Protein AF-A0AA42BKD8-F1 (afdb_monomer_lite)

Secondary structure (DSSP, 8-state):
--------------PPPHHHHHHHHHHHHHTT-SSGGGS-HHHHHHHHHHHHTT----------

Foldseek 3Di:
DDDPCPPDDPPPVVDDDPLLVVQLCQQCVVVVHNDPVPDDPVSSVVSNVCSVVVHHDDPVPPDD

pLDDT: mean 77.98, std 20.46, range [39.69, 95.62]

Radius of gyration: 17.35 Å; chains: 1; bounding box: 56×30×36 Å

Structure (mmCIF, N/CA/C/O backbone):
data_AF-A0AA42BKD8-F1
#
_entry.id   AF-A0AA42BKD8-F1
#
loop_
_atom_site.group_PDB
_atom_site.id
_atom_site.type_symbol
_atom_site.label_atom_id
_atom_site.label_alt_id
_atom_site.label_comp_id
_atom_site.label_asym_id
_atom_site.label_entity_id
_atom_site.label_seq_id
_atom_site.pdbx_PDB_ins_code
_atom_site.Cartn_x
_atom_site.Cartn_y
_atom_site.Cartn_z
_atom_site.occupancy
_atom_site.B_iso_or_equiv
_atom_site.auth_seq_id
_atom_site.auth_comp_id
_atom_site.auth_asym_id
_atom_site.auth_atom_id
_atom_site.pdbx_PDB_model_num
ATOM 1 N N . MET A 1 1 ? 38.183 -21.652 19.681 1.00 39.69 1 MET A N 1
ATOM 2 C CA . MET A 1 1 ? 37.027 -20.818 20.059 1.00 39.69 1 MET A CA 1
ATOM 3 C C . MET A 1 1 ? 37.050 -19.669 19.078 1.00 39.69 1 MET A C 1
ATOM 5 O O . MET A 1 1 ? 37.839 -18.754 19.247 1.00 39.69 1 MET A O 1
ATOM 9 N N . GLU A 1 2 ? 36.353 -19.835 17.961 1.00 45.56 2 GLU A N 1
ATOM 10 C CA . GLU A 1 2 ? 36.210 -18.793 16.947 1.00 45.56 2 GLU A CA 1
ATOM 11 C C . GLU A 1 2 ? 34.794 -18.265 17.116 1.00 45.56 2 GLU A C 1
ATOM 13 O O . GLU A 1 2 ? 33.820 -18.946 16.793 1.00 45.56 2 GLU A O 1
ATOM 18 N N . ASP A 1 3 ? 34.692 -17.104 17.756 1.00 46.34 3 ASP A N 1
ATOM 19 C CA . ASP A 1 3 ? 33.429 -16.413 17.941 1.00 46.34 3 ASP A CA 1
ATOM 20 C C . ASP A 1 3 ? 32.907 -15.988 16.570 1.00 46.34 3 ASP A C 1
ATOM 22 O O . ASP A 1 3 ? 33.479 -15.138 15.883 1.00 46.34 3 ASP A O 1
ATOM 26 N N . ILE A 1 4 ? 31.809 -16.619 16.164 1.00 55.06 4 ILE A N 1
ATOM 27 C CA . ILE A 1 4 ? 31.009 -16.226 15.013 1.00 55.06 4 ILE A CA 1
ATOM 28 C C . ILE A 1 4 ? 30.462 -14.836 15.340 1.00 55.06 4 ILE A C 1
ATOM 30 O O . ILE A 1 4 ? 29.451 -14.694 16.030 1.00 55.06 4 ILE A O 1
ATOM 34 N N . LEU A 1 5 ? 31.144 -13.795 14.861 1.00 54.84 5 LEU A N 1
ATOM 35 C CA . LEU A 1 5 ? 30.599 -12.446 14.811 1.00 54.84 5 LEU A CA 1
ATOM 36 C C . LEU A 1 5 ? 29.488 -12.444 13.763 1.00 54.84 5 LEU A C 1
ATOM 38 O O . LEU A 1 5 ? 29.671 -12.040 12.616 1.00 54.84 5 LEU A O 1
ATOM 42 N N . LEU A 1 6 ? 28.318 -12.915 14.195 1.00 47.91 6 LEU A N 1
ATOM 43 C CA . LEU A 1 6 ? 27.021 -12.623 13.613 1.00 47.91 6 LEU A CA 1
ATOM 44 C C . LEU A 1 6 ? 26.828 -11.104 13.741 1.00 47.91 6 LEU A C 1
ATOM 46 O O . LEU A 1 6 ? 26.179 -10.600 14.659 1.00 47.91 6 LEU A O 1
ATOM 50 N N . ASN A 1 7 ? 27.517 -10.355 12.881 1.00 46.22 7 ASN A N 1
ATOM 51 C CA . ASN A 1 7 ? 27.459 -8.910 12.855 1.00 46.22 7 ASN A CA 1
ATOM 52 C C . ASN A 1 7 ? 26.097 -8.541 12.288 1.00 46.22 7 ASN A C 1
ATOM 54 O O . ASN A 1 7 ? 25.911 -8.523 11.077 1.00 46.22 7 ASN A O 1
ATOM 58 N N . LYS A 1 8 ? 25.157 -8.362 13.221 1.00 42.12 8 LYS A N 1
ATOM 59 C CA . LYS A 1 8 ? 23.970 -7.516 13.145 1.00 42.12 8 LYS A CA 1
ATOM 60 C C . LYS A 1 8 ? 23.455 -7.383 11.726 1.00 42.12 8 LYS A C 1
ATOM 62 O O . LYS A 1 8 ? 23.905 -6.505 10.999 1.00 42.12 8 LYS A O 1
ATOM 67 N N . SER A 1 9 ? 22.500 -8.255 11.407 1.00 41.53 9 SER A N 1
ATOM 68 C CA . SER A 1 9 ? 21.366 -7.968 10.541 1.00 41.53 9 SER A CA 1
ATOM 69 C C . SER A 1 9 ? 21.459 -6.566 9.955 1.00 41.53 9 SER A C 1
ATOM 71 O O . SER A 1 9 ? 21.114 -5.592 10.631 1.00 41.53 9 SER A O 1
ATOM 73 N N . GLU A 1 10 ? 21.949 -6.474 8.721 1.00 42.25 10 GLU A N 1
ATOM 74 C CA . GLU A 1 10 ? 21.558 -5.406 7.819 1.00 42.25 10 GLU A CA 1
ATOM 75 C C . GLU A 1 10 ? 20.030 -5.486 7.738 1.00 42.25 10 GLU A C 1
ATOM 77 O O . GLU A 1 10 ? 19.448 -6.080 6.835 1.00 42.25 10 GLU A O 1
ATOM 82 N N . TYR A 1 11 ? 19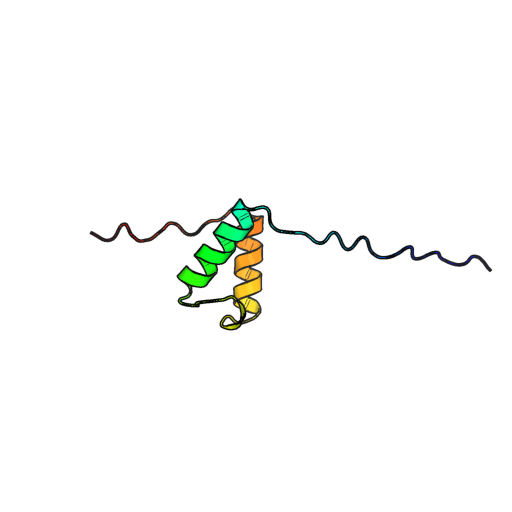.356 -4.938 8.751 1.00 44.72 11 TYR A N 1
ATOM 83 C CA . TYR A 1 11 ? 18.021 -4.408 8.621 1.00 44.72 11 TYR A CA 1
ATOM 84 C C . TYR A 1 11 ? 18.208 -3.254 7.652 1.00 44.72 11 TYR A C 1
ATOM 86 O O . TYR A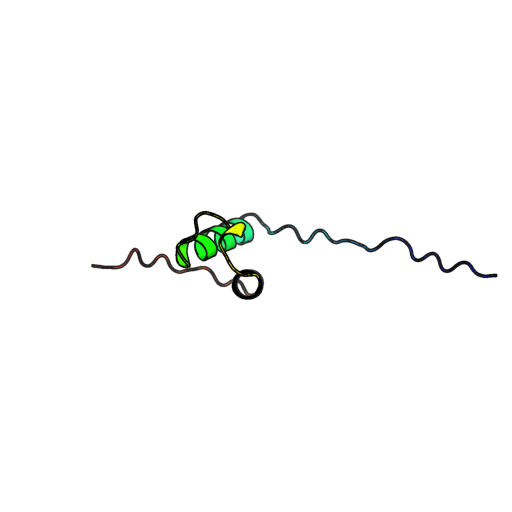 1 11 ? 18.362 -2.0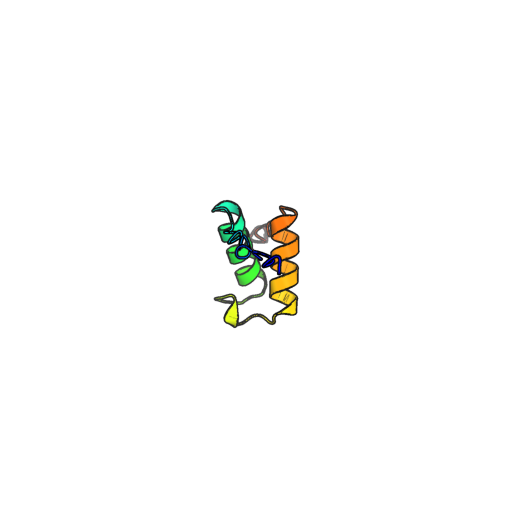97 8.039 1.00 44.72 11 TYR A O 1
ATOM 94 N N . ILE A 1 12 ? 18.274 -3.599 6.369 1.00 49.06 12 ILE A N 1
ATOM 95 C CA . ILE A 1 12 ? 17.867 -2.704 5.313 1.00 49.06 12 ILE A CA 1
ATOM 96 C C . ILE A 1 12 ? 16.420 -2.408 5.691 1.00 49.06 12 ILE A C 1
ATOM 98 O O . ILE A 1 12 ? 15.513 -3.189 5.413 1.00 49.06 12 ILE A O 1
ATOM 102 N N . GLU A 1 13 ? 16.222 -1.339 6.460 1.00 50.53 13 GLU A N 1
ATOM 103 C CA . GLU A 1 13 ? 14.938 -0.682 6.598 1.00 50.53 13 GLU A CA 1
ATOM 104 C C . GLU A 1 13 ? 14.593 -0.303 5.157 1.00 50.53 13 GLU A C 1
ATOM 106 O O . GLU A 1 13 ? 15.047 0.722 4.647 1.00 50.53 13 GLU A O 1
ATOM 111 N N . LEU A 1 14 ? 13.913 -1.211 4.449 1.00 55.50 14 LEU A N 1
ATOM 112 C CA . LEU A 1 14 ? 13.392 -1.006 3.107 1.00 55.50 14 LEU A CA 1
ATOM 113 C C . LEU A 1 14 ? 12.310 0.057 3.249 1.00 55.50 14 LEU A C 1
ATOM 115 O O . LEU A 1 14 ? 11.119 -0.226 3.341 1.00 55.50 14 LEU A O 1
ATOM 119 N N . LYS A 1 15 ? 12.755 1.306 3.375 1.00 76.88 15 LYS A N 1
ATOM 120 C CA . LYS A 1 15 ? 11.888 2.464 3.353 1.00 76.88 15 LYS A CA 1
ATOM 121 C C . LYS A 1 15 ? 11.408 2.586 1.931 1.00 76.88 15 LYS A C 1
ATOM 123 O O . LYS A 1 15 ? 12.212 2.688 1.003 1.00 76.88 15 LYS A O 1
ATOM 128 N N . TYR A 1 16 ? 10.094 2.578 1.781 1.00 83.75 16 TYR A N 1
ATOM 129 C CA . TYR A 1 16 ? 9.481 2.981 0.538 1.00 83.75 16 TYR A CA 1
ATOM 130 C C . TYR A 1 16 ? 10.060 4.322 0.090 1.00 83.75 16 TYR A C 1
ATOM 132 O O . TYR A 1 16 ? 10.228 5.257 0.878 1.00 83.75 16 TYR A O 1
ATOM 140 N N . SER A 1 17 ? 10.364 4.408 -1.200 1.00 90.62 17 SER A N 1
ATOM 141 C CA . SER A 1 17 ? 10.530 5.702 -1.851 1.00 90.62 17 SER A CA 1
ATOM 142 C C . SER A 1 17 ? 9.231 6.504 -1.743 1.00 90.62 17 SER A C 1
ATOM 144 O O . SER A 1 17 ? 8.155 5.932 -1.580 1.00 90.62 17 SER A O 1
ATOM 146 N N . THR A 1 18 ? 9.297 7.825 -1.910 1.00 90.69 18 THR A N 1
ATOM 147 C CA . THR A 1 18 ? 8.107 8.694 -1.880 1.00 90.69 18 THR A CA 1
ATOM 148 C C . THR A 1 18 ? 6.985 8.183 -2.790 1.00 90.69 18 THR A C 1
ATOM 150 O O . THR A 1 18 ? 5.845 8.090 -2.354 1.00 90.69 18 THR A O 1
ATOM 153 N N . LYS A 1 19 ? 7.322 7.739 -4.009 1.00 90.25 19 LYS A N 1
ATOM 154 C CA . LYS A 1 19 ? 6.349 7.185 -4.967 1.00 90.25 19 LYS A CA 1
ATOM 155 C C . LYS A 1 19 ? 5.694 5.895 -4.477 1.00 90.25 19 LYS A C 1
ATOM 157 O O . LYS A 1 19 ? 4.515 5.671 -4.717 1.00 90.25 19 LYS A O 1
ATOM 162 N N . GLN A 1 20 ? 6.460 5.033 -3.814 1.00 92.44 20 GLN A N 1
ATOM 163 C CA . GLN A 1 20 ? 5.934 3.791 -3.252 1.00 92.44 20 GLN A CA 1
ATOM 164 C C . GLN A 1 20 ? 5.039 4.076 -2.044 1.00 92.44 20 GLN A C 1
ATOM 166 O O . GLN A 1 20 ? 3.990 3.458 -1.917 1.00 92.44 20 GLN A O 1
ATOM 171 N N . THR A 1 21 ? 5.395 5.051 -1.203 1.00 92.44 21 THR A N 1
ATOM 172 C CA . THR A 1 21 ? 4.538 5.502 -0.099 1.00 92.44 21 THR A CA 1
ATOM 173 C C . THR A 1 21 ? 3.207 6.038 -0.621 1.00 92.44 21 THR A C 1
ATOM 175 O O . THR A 1 21 ? 2.156 5.601 -0.162 1.00 92.44 21 THR A O 1
ATOM 178 N N . GLU A 1 22 ? 3.237 6.903 -1.638 1.00 92.50 22 GLU A N 1
ATOM 179 C CA . GLU A 1 22 ? 2.027 7.405 -2.303 1.00 92.50 22 GLU A CA 1
ATOM 180 C C . GLU A 1 22 ? 1.189 6.258 -2.892 1.00 92.50 22 GLU A C 1
ATOM 182 O O . GLU A 1 22 ? -0.029 6.230 -2.730 1.00 92.50 22 GLU A O 1
ATOM 187 N N . ALA A 1 23 ? 1.829 5.270 -3.527 1.00 92.62 23 ALA A N 1
ATOM 188 C CA . ALA A 1 23 ? 1.150 4.095 -4.069 1.00 92.62 23 ALA A CA 1
ATOM 189 C C . ALA A 1 23 ? 0.449 3.263 -2.986 1.00 92.62 23 ALA A C 1
ATOM 191 O O . ALA A 1 23 ? -0.708 2.881 -3.163 1.00 92.62 23 ALA A O 1
ATOM 192 N N . VAL A 1 24 ? 1.116 3.023 -1.853 1.00 92.69 24 VAL A N 1
ATOM 193 C CA . VAL A 1 24 ? 0.522 2.340 -0.694 1.00 92.69 24 VAL A CA 1
ATOM 194 C C . VAL A 1 24 ? -0.683 3.116 -0.169 1.00 92.69 24 VAL A C 1
ATOM 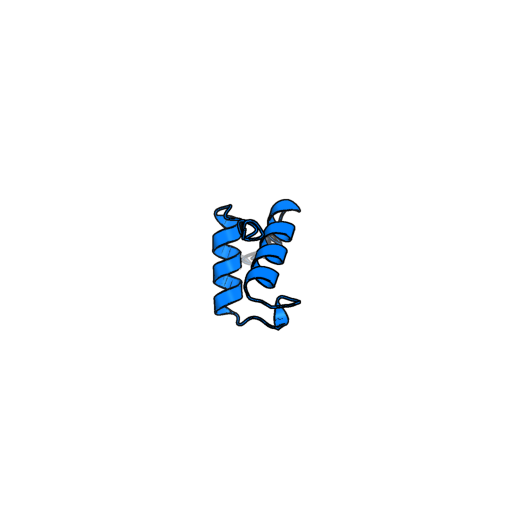196 O O . VAL A 1 24 ? -1.734 2.520 0.047 1.00 92.69 24 VAL A O 1
ATOM 199 N N . GLU A 1 25 ? -0.571 4.435 -0.004 1.00 92.81 25 GLU A N 1
ATOM 200 C CA . GLU A 1 25 ? -1.684 5.271 0.462 1.00 92.81 25 GLU A CA 1
ATOM 201 C C . GLU A 1 25 ? -2.883 5.228 -0.493 1.00 92.81 25 GLU A C 1
ATOM 203 O O . GLU A 1 25 ? -4.028 5.118 -0.047 1.00 92.81 25 GLU A O 1
ATOM 208 N N . MET A 1 26 ? -2.643 5.262 -1.807 1.00 93.62 26 MET A N 1
ATOM 209 C CA . MET A 1 26 ? -3.706 5.117 -2.802 1.00 93.62 26 MET A CA 1
ATOM 210 C C . MET A 1 26 ? -4.366 3.735 -2.721 1.00 93.62 26 MET A C 1
ATOM 212 O O . MET A 1 26 ? -5.592 3.644 -2.793 1.00 93.62 26 MET A O 1
ATOM 216 N N . TRP A 1 27 ? -3.587 2.662 -2.542 1.00 94.44 27 TRP A N 1
ATOM 217 C CA . TRP A 1 27 ? -4.126 1.310 -2.381 1.00 94.44 27 TRP A CA 1
ATOM 218 C C . TRP A 1 27 ? -4.968 1.182 -1.110 1.00 94.44 27 TRP A C 1
ATOM 220 O O . TRP A 1 27 ? -6.077 0.659 -1.174 1.00 94.44 27 TRP A O 1
ATOM 230 N N . ILE A 1 28 ? -4.505 1.720 0.021 1.00 93.38 28 ILE A N 1
ATOM 231 C CA . ILE A 1 28 ? -5.262 1.725 1.283 1.00 93.38 28 ILE A CA 1
ATOM 232 C C . ILE A 1 28 ? -6.629 2.393 1.083 1.00 93.38 28 ILE A C 1
ATOM 234 O O . ILE A 1 28 ? -7.665 1.798 1.389 1.00 93.38 28 ILE A O 1
ATOM 238 N N . ARG A 1 29 ? -6.648 3.580 0.462 1.00 92.31 29 ARG A N 1
ATOM 239 C CA . ARG A 1 29 ? -7.894 4.293 0.139 1.00 92.31 29 ARG A CA 1
ATOM 240 C C . ARG A 1 29 ? -8.771 3.523 -0.846 1.00 92.31 29 ARG A C 1
ATOM 242 O O . ARG A 1 29 ? -9.993 3.546 -0.718 1.00 92.31 29 ARG A O 1
ATOM 249 N N . ARG A 1 30 ? -8.178 2.813 -1.812 1.00 91.25 30 ARG A N 1
ATOM 250 C CA . ARG A 1 30 ? -8.901 1.982 -2.791 1.00 91.25 30 ARG A CA 1
ATOM 251 C C . ARG A 1 30 ? -9.675 0.842 -2.128 1.00 91.25 30 ARG A C 1
ATOM 253 O O . ARG A 1 30 ? -10.752 0.499 -2.615 1.00 91.25 30 ARG A O 1
ATOM 260 N N . PHE A 1 31 ? -9.159 0.304 -1.024 1.00 91.25 31 PHE A N 1
ATOM 261 C CA . PHE A 1 31 ? -9.847 -0.679 -0.181 1.00 91.25 31 PHE A CA 1
ATOM 262 C C . PHE A 1 31 ? -10.841 -0.054 0.813 1.00 91.25 31 PHE A C 1
ATOM 264 O O . PHE A 1 31 ? -11.454 -0.774 1.595 1.00 91.25 31 PHE A O 1
ATOM 271 N N . GLY A 1 32 ? -11.047 1.267 0.765 1.00 90.62 32 GLY A N 1
ATOM 272 C CA . GLY A 1 32 ? -11.995 1.977 1.624 1.00 90.62 32 GLY A CA 1
ATOM 273 C C . GLY A 1 32 ? -11.495 2.220 3.048 1.00 90.62 32 GLY A C 1
ATOM 274 O O . GLY A 1 32 ? -12.291 2.629 3.889 1.00 90.62 32 GLY A O 1
ATOM 275 N N . ALA A 1 33 ? -10.208 1.986 3.313 1.00 92.19 33 ALA A N 1
ATOM 276 C CA . ALA A 1 33 ? -9.586 2.238 4.606 1.00 92.19 33 ALA A CA 1
ATOM 277 C C . ALA A 1 33 ? -9.001 3.655 4.681 1.00 92.19 33 ALA A C 1
ATOM 279 O O . ALA A 1 33 ? -8.546 4.220 3.679 1.00 92.19 33 ALA A O 1
ATOM 280 N N . VAL A 1 34 ? -8.995 4.225 5.885 1.00 89.81 34 VAL A N 1
ATOM 281 C CA . VAL A 1 34 ? -8.354 5.520 6.162 1.00 89.81 34 VAL A CA 1
ATOM 282 C C . VAL A 1 34 ? -6.854 5.341 6.386 1.00 89.81 34 VAL A C 1
ATOM 284 O O . VAL A 1 34 ? -6.059 6.170 5.938 1.00 89.81 34 VAL A O 1
ATOM 287 N N . ASP A 1 35 ? -6.462 4.250 7.047 1.00 90.06 35 ASP A N 1
ATOM 288 C CA . ASP A 1 35 ? -5.068 3.889 7.288 1.00 90.06 35 ASP A CA 1
ATOM 289 C C . ASP A 1 35 ? -4.827 2.370 7.197 1.00 90.06 35 ASP A C 1
ATOM 291 O O . ASP A 1 35 ? -5.751 1.565 7.088 1.00 90.06 35 ASP A O 1
ATOM 295 N N . SER A 1 36 ? -3.555 1.962 7.210 1.00 87.94 36 SER A N 1
ATOM 296 C CA . SER A 1 36 ? -3.162 0.556 7.061 1.00 87.94 36 SER A CA 1
ATOM 297 C C . SER A 1 36 ? -3.581 -0.345 8.224 1.00 87.94 36 SER A C 1
ATOM 299 O O . SER A 1 36 ? -3.598 -1.559 8.056 1.00 87.94 36 SER A O 1
ATOM 301 N N . LYS A 1 37 ? -3.911 0.201 9.399 1.00 92.12 37 LYS A N 1
ATOM 302 C CA . LYS A 1 37 ? -4.289 -0.593 10.580 1.00 92.12 37 LYS A CA 1
ATOM 303 C C . LYS A 1 37 ? -5.708 -1.141 10.470 1.00 92.12 37 LYS A C 1
ATOM 305 O O . LYS A 1 37 ? -6.049 -2.074 11.190 1.00 92.12 37 LYS A O 1
ATOM 310 N N . GLU A 1 38 ? -6.521 -0.553 9.599 1.00 92.88 38 GLU A N 1
ATOM 311 C CA . GLU A 1 38 ? -7.879 -1.011 9.298 1.00 92.88 38 GLU A CA 1
ATOM 312 C C . GLU A 1 38 ? -7.897 -2.198 8.323 1.00 92.88 38 GLU A C 1
ATOM 314 O O . GLU A 1 38 ? -8.932 -2.843 8.160 1.00 92.88 38 GLU A O 1
ATOM 319 N N . LEU A 1 39 ? -6.761 -2.502 7.687 1.00 92.75 39 LEU A N 1
ATOM 320 C CA . LEU A 1 39 ? -6.622 -3.603 6.741 1.00 92.75 39 LEU A CA 1
ATOM 321 C C . LEU A 1 39 ? -6.040 -4.840 7.420 1.00 92.75 39 LEU A C 1
ATOM 323 O O . LEU A 1 39 ? -5.195 -4.758 8.314 1.00 92.75 39 LEU A O 1
ATOM 327 N N . ASP A 1 40 ? -6.471 -6.013 6.962 1.00 95.44 40 ASP A N 1
ATOM 328 C CA . ASP A 1 40 ? -5.859 -7.260 7.388 1.00 95.44 40 ASP A CA 1
ATOM 329 C C . ASP A 1 40 ? -4.437 -7.409 6.823 1.00 95.44 40 ASP A C 1
ATOM 331 O O . ASP A 1 40 ? -4.064 -6.834 5.797 1.00 95.44 40 ASP A O 1
ATOM 335 N N . LEU A 1 41 ? -3.631 -8.228 7.503 1.00 92.00 41 LEU A N 1
ATOM 336 C CA . LEU A 1 41 ? -2.243 -8.463 7.117 1.00 92.00 41 LEU A CA 1
ATOM 337 C C . LEU A 1 41 ? -2.114 -9.033 5.695 1.00 92.00 41 LEU A C 1
ATOM 339 O O . LEU A 1 41 ? -1.149 -8.710 5.008 1.00 92.00 41 LEU A O 1
ATOM 343 N N . GLY A 1 42 ? -3.071 -9.846 5.240 1.00 95.38 42 GLY A N 1
ATOM 344 C CA . GLY A 1 42 ? -3.056 -10.414 3.892 1.00 95.38 42 GLY A CA 1
ATOM 345 C C . GLY A 1 42 ? -3.206 -9.337 2.821 1.00 95.38 42 GLY A C 1
ATOM 346 O O . GLY A 1 42 ? -2.431 -9.305 1.866 1.00 95.38 42 GLY A O 1
ATOM 347 N N . VAL A 1 43 ? -4.136 -8.402 3.020 1.00 94.62 43 VAL A N 1
ATOM 348 C CA . VAL A 1 43 ? -4.307 -7.237 2.143 1.00 94.62 43 VAL A CA 1
ATOM 349 C C . VAL A 1 43 ? -3.065 -6.350 2.162 1.00 94.62 43 VAL A C 1
ATOM 351 O O . VAL A 1 43 ? -2.590 -5.951 1.101 1.00 94.62 43 VAL A O 1
ATOM 354 N N . LEU A 1 44 ? -2.476 -6.085 3.331 1.00 94.06 44 LEU A N 1
ATOM 355 C CA . LEU A 1 44 ? -1.244 -5.291 3.417 1.00 94.06 44 LEU A CA 1
ATOM 356 C C . LEU A 1 44 ? -0.068 -5.938 2.674 1.00 94.06 44 LEU A C 1
ATOM 358 O O . LEU A 1 44 ? 0.705 -5.235 2.023 1.00 94.06 44 LEU A O 1
ATOM 362 N N . MET A 1 45 ? 0.059 -7.265 2.744 1.00 95.00 45 MET A N 1
ATOM 363 C CA . MET A 1 45 ? 1.080 -8.003 1.999 1.00 95.00 45 MET A CA 1
ATOM 364 C C . MET A 1 45 ? 0.854 -7.925 0.486 1.00 95.00 45 MET A C 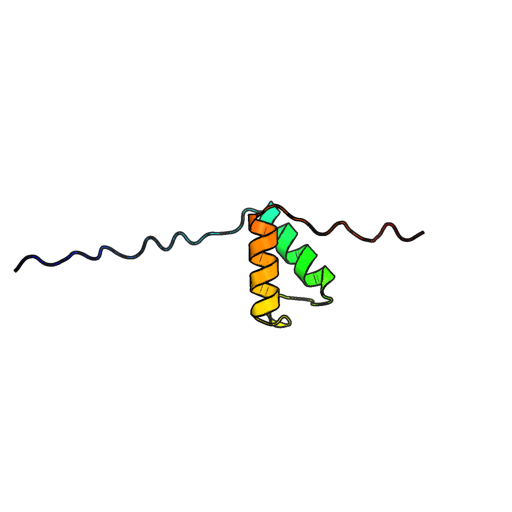1
ATOM 366 O O . MET A 1 45 ? 1.811 -7.678 -0.244 1.00 95.00 45 MET A O 1
ATOM 370 N N . ALA A 1 46 ? -0.391 -8.060 0.022 1.00 95.62 46 ALA A N 1
ATOM 371 C CA . ALA A 1 46 ? -0.721 -7.918 -1.396 1.00 95.62 46 ALA A CA 1
ATOM 372 C C . ALA A 1 46 ? -0.420 -6.500 -1.911 1.00 95.62 46 ALA A C 1
ATOM 374 O O . ALA A 1 46 ? 0.197 -6.335 -2.959 1.00 95.62 46 ALA A O 1
ATOM 375 N N . ILE A 1 47 ? -0.777 -5.468 -1.136 1.00 94.12 47 ILE A N 1
ATOM 376 C CA . ILE A 1 47 ? -0.442 -4.074 -1.457 1.00 94.12 47 ILE A CA 1
ATOM 377 C C . ILE A 1 47 ? 1.077 -3.888 -1.545 1.00 94.12 47 ILE A C 1
ATOM 379 O O . ILE A 1 47 ? 1.557 -3.241 -2.474 1.00 94.12 47 ILE A O 1
ATOM 383 N N . HIS A 1 48 ? 1.842 -4.446 -0.599 1.00 93.12 48 HIS A N 1
ATOM 384 C CA . HIS A 1 48 ? 3.304 -4.382 -0.637 1.00 93.12 48 HIS A CA 1
ATOM 385 C C . HIS A 1 48 ? 3.863 -5.007 -1.920 1.00 93.12 48 HIS A C 1
ATOM 387 O O . HIS A 1 48 ? 4.660 -4.367 -2.601 1.00 93.12 48 HIS A O 1
ATOM 393 N N . GLU A 1 49 ? 3.423 -6.217 -2.269 1.00 94.88 49 GLU A N 1
ATOM 394 C CA . GLU A 1 49 ? 3.848 -6.919 -3.484 1.00 94.88 49 GLU A CA 1
ATOM 395 C C . GLU A 1 49 ? 3.557 -6.090 -4.741 1.00 94.88 49 GLU A C 1
ATOM 397 O O . GLU A 1 49 ? 4.467 -5.804 -5.519 1.00 94.88 49 GLU A O 1
ATOM 402 N N . TRP A 1 50 ? 2.332 -5.581 -4.877 1.00 94.75 50 TRP A N 1
ATOM 403 C CA . TRP A 1 50 ? 1.936 -4.722 -5.994 1.00 94.75 50 TRP A CA 1
ATOM 404 C C . TRP A 1 50 ? 2.791 -3.462 -6.102 1.00 94.75 50 TRP A C 1
ATOM 406 O O . TRP A 1 50 ? 3.244 -3.108 -7.189 1.00 94.75 50 TRP A O 1
ATOM 416 N N . VAL A 1 51 ? 3.061 -2.788 -4.985 1.00 93.44 51 VAL A N 1
ATOM 417 C CA . VAL A 1 51 ? 3.880 -1.571 -4.980 1.00 93.44 51 VAL A CA 1
ATOM 418 C C . VAL A 1 51 ? 5.342 -1.866 -5.319 1.00 93.44 51 VAL A C 1
ATOM 420 O O . VAL A 1 51 ? 5.980 -1.071 -6.014 1.00 93.44 51 VAL A O 1
ATOM 423 N N . MET A 1 52 ? 5.881 -3.002 -4.874 1.00 91.62 52 MET A N 1
ATOM 424 C CA . MET A 1 52 ? 7.237 -3.432 -5.229 1.00 91.62 52 MET A CA 1
ATOM 425 C C . MET A 1 52 ? 7.348 -3.823 -6.707 1.00 91.62 52 MET A C 1
ATOM 427 O O . MET A 1 52 ? 8.380 -3.567 -7.325 1.00 91.62 52 MET A O 1
ATOM 431 N N . GLU A 1 53 ? 6.275 -4.349 -7.295 1.00 93.19 53 GLU A N 1
ATOM 432 C CA . GLU A 1 53 ? 6.147 -4.591 -8.736 1.00 93.19 53 GLU A CA 1
ATOM 433 C C . GLU A 1 53 ? 5.839 -3.318 -9.557 1.00 93.19 53 GLU A C 1
ATOM 435 O O . GLU A 1 53 ? 5.851 -3.348 -10.787 1.00 93.19 53 GLU A O 1
ATOM 440 N N . GLY A 1 54 ? 5.602 -2.177 -8.898 1.00 89.81 54 GLY A N 1
ATOM 441 C CA . GLY A 1 54 ? 5.357 -0.884 -9.544 1.00 89.81 54 GLY A CA 1
ATOM 442 C C . GLY A 1 54 ? 3.899 -0.620 -9.932 1.00 89.81 54 GLY A C 1
ATOM 443 O O . GLY A 1 54 ? 3.628 0.324 -10.677 1.00 89.81 54 GLY A O 1
ATOM 444 N N . TRP A 1 55 ? 2.954 -1.413 -9.426 1.00 91.50 55 TRP A N 1
ATOM 445 C CA . TRP A 1 55 ? 1.527 -1.210 -9.652 1.00 91.50 55 TRP A CA 1
ATOM 446 C C . TRP A 1 55 ? 0.985 -0.090 -8.770 1.00 91.50 55 TRP A C 1
ATOM 448 O O . TRP A 1 55 ? 1.101 -0.100 -7.541 1.00 91.50 55 TRP A O 1
ATOM 458 N N . VAL A 1 56 ? 0.301 0.847 -9.413 1.00 88.62 56 VAL A N 1
ATOM 459 C CA . VAL A 1 56 ? -0.442 1.921 -8.757 1.00 88.62 56 VAL A CA 1
ATOM 460 C C . VAL A 1 56 ? -1.929 1.760 -9.052 1.00 88.62 56 VAL A C 1
ATOM 462 O O . VAL A 1 56 ? -2.284 1.343 -10.161 1.00 88.62 56 VAL A O 1
ATOM 465 N N . PRO A 1 57 ? -2.820 2.098 -8.107 1.00 84.62 57 PRO A N 1
ATOM 466 C CA . PRO A 1 57 ? -4.236 2.182 -8.416 1.00 84.62 57 PRO A CA 1
ATOM 467 C C . PRO A 1 57 ? -4.426 3.232 -9.505 1.00 84.62 57 PRO A C 1
ATOM 469 O O . PRO A 1 57 ? -3.971 4.367 -9.371 1.00 84.62 57 PRO A O 1
ATOM 472 N N . THR A 1 58 ? -5.114 2.872 -10.581 1.00 79.06 58 THR A N 1
ATOM 473 C CA . THR A 1 58 ? -5.702 3.881 -11.458 1.00 79.06 58 THR A CA 1
ATOM 474 C C . THR A 1 58 ? -6.869 4.494 -10.703 1.00 79.06 58 THR A C 1
ATOM 476 O O . THR A 1 58 ? -7.754 3.780 -10.223 1.00 79.06 58 THR A O 1
ATOM 479 N N . ASP A 1 59 ? -6.836 5.814 -10.541 1.00 60.47 59 ASP A N 1
ATOM 480 C CA . ASP A 1 59 ? -7.923 6.559 -9.928 1.00 60.47 59 ASP A CA 1
ATOM 481 C C . ASP A 1 59 ? -9.181 6.326 -10.776 1.00 60.47 59 ASP A C 1
ATOM 483 O O . ASP A 1 59 ? -9.301 6.831 -11.891 1.00 60.47 59 ASP A O 1
ATOM 487 N N . GLN A 1 60 ? -10.120 5.512 -10.287 1.00 55.19 60 GLN A N 1
ATOM 488 C CA . GLN A 1 60 ? -11.433 5.343 -10.917 1.00 55.19 60 GLN A CA 1
ATOM 489 C C . GLN A 1 60 ? -12.336 6.557 -10.631 1.00 55.19 60 GLN A C 1
ATOM 491 O O . GLN A 1 60 ? -13.531 6.415 -10.388 1.00 55.19 60 GLN A O 1
ATOM 496 N N . SER A 1 61 ? -11.763 7.758 -10.706 1.00 50.94 61 SER A N 1
ATOM 497 C CA . SER A 1 61 ? -12.479 9.011 -10.931 1.00 50.94 61 SER A CA 1
ATOM 498 C C . SER A 1 61 ? -12.723 9.273 -12.427 1.00 50.94 61 SER A C 1
ATOM 500 O O . SER A 1 61 ? -13.167 10.356 -12.789 1.00 50.94 61 SER A O 1
ATOM 502 N N . GLU A 1 62 ? -12.506 8.293 -13.312 1.00 46.56 62 GLU A N 1
ATOM 503 C CA . GLU A 1 62 ? -13.139 8.250 -14.640 1.00 46.56 62 GLU A CA 1
ATOM 504 C C . GLU A 1 62 ? -14.408 7.395 -14.587 1.00 46.56 62 GLU A C 1
ATOM 506 O O . GLU A 1 62 ? -14.519 6.306 -15.147 1.00 46.56 62 GLU A O 1
ATOM 511 N N . GL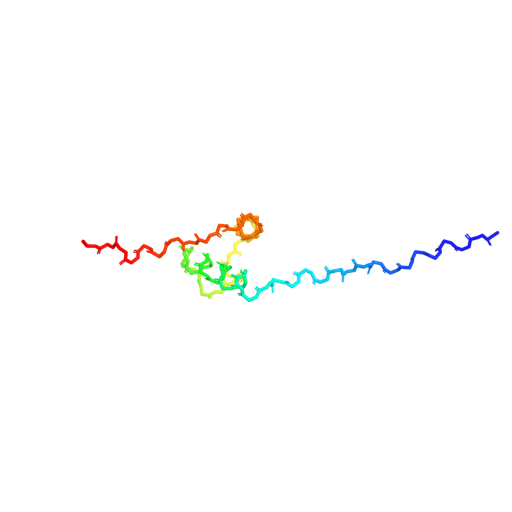Y A 1 63 ? -15.383 7.912 -13.847 1.00 52.88 63 GLY A N 1
ATOM 512 C CA . GLY A 1 63 ? -16.773 7.505 -13.934 1.00 52.88 63 GLY A CA 1
ATOM 513 C C . GLY A 1 63 ? -17.622 8.692 -14.360 1.00 52.88 63 GLY A C 1
ATOM 514 O O . GLY A 1 63 ? -18.255 9.313 -13.506 1.00 52.88 63 GLY A O 1
ATOM 515 N N . ARG A 1 64 ? -17.650 9.001 -15.663 1.00 40.31 64 ARG A N 1
ATOM 516 C CA . ARG A 1 64 ? -18.858 9.513 -16.327 1.00 40.31 64 ARG A CA 1
ATOM 517 C C . ARG A 1 64 ? -18.801 9.422 -17.842 1.00 40.31 64 ARG A C 1
ATOM 519 O O . ARG A 1 64 ? -17.824 9.933 -18.423 1.00 40.31 64 ARG A O 1
#

Sequence (64 aa):
MEDILLNKSEYIELKYSTKQTEAVEMWIRRFGAVDSKELDLGVLMAIHEWVMEGWVPTDQSEGR

Organism: NCBI:txid2957504